Protein AF-A0A1C3N5Q2-F1 (afdb_monomer)

Sequence (129 aa):
MTALANVSTTSAGCWIDGHWGRFGSARLLSIATSHGWVPEPADDEVVGRLIAELDGVEADEDDWESLSEQGGLADQAEVWLNAYAAPEGYLFGWHDGEFFLWPEHVWHADDPGVCDCTREQRDLAWRFL

Radius of gyration: 15.04 Å; Cα contacts (8 Å, |Δi|>4): 147; chains: 1; bounding box: 34×31×40 Å

Secondary structure (DSSP, 8-state):
-PPP----GGG-EEEE-GGGGGGHHHHHHHHHHHTT----TTTHHHHHHHHHHTTTPPPPHHHHHHHHSTT-HHHHHHHHIIIIISPTTEEEEEETTEEEEEEHHHHT--STTS----HHHHHHHTT--

Nearest PDB structures (foldseek):
  5fcj-assembly1_c0  TM=3.607E-01  e=5.232E+00  Saccharomyces cerevisiae S288C
  5tgm-assembly1_c0  TM=3.793E-01  e=7.051E+00  Saccharomyces cerevisiae

Mean predicted aligned error: 7.96 Å

Solvent-accessible surface area (backbone atoms only — not comparable to full-atom values): 7703 Å² total; per-residue (Å²): 134,81,79,64,70,72,49,50,77,88,66,52,42,75,78,37,60,51,89,47,54,90,47,40,51,35,50,46,47,48,51,29,42,76,48,66,52,74,69,57,85,88,43,43,66,50,54,51,36,42,40,38,34,79,78,70,40,86,56,57,74,70,50,54,48,52,40,69,44,93,81,14,55,37,52,50,33,50,54,46,36,46,74,74,36,44,37,93,70,37,36,62,49,78,56,97,70,24,31,31,33,42,50,47,70,66,80,67,51,92,59,103,77,83,74,82,78,50,72,69,61,62,60,59,61,67,73,80,116

Organism: NCBI:txid307121

Foldseek 3Di:
DPPQPADDPLLFDFPFDCVCPLLRLLSLLVVLVSRPDDDDPVCNVLNVQSVCVVVVRDDDPVSSCQRPPDVHPSVVSQVSCQVPRQDPQWGWDDDPNTITIDGPVVVVPPDPPPDPPDPVRVVSNVPPD

Structure (mmCIF, N/CA/C/O backbone):
data_AF-A0A1C3N5Q2-F1
#
_entry.id   AF-A0A1C3N5Q2-F1
#
loop_
_atom_site.group_PDB
_atom_site.id
_atom_site.type_symbol
_atom_site.label_atom_id
_atom_site.label_alt_id
_atom_site.label_comp_id
_atom_site.label_asym_id
_atom_site.label_entity_id
_atom_site.label_seq_id
_atom_site.pdbx_PDB_ins_code
_atom_site.Cartn_x
_atom_site.Cartn_y
_atom_site.Cartn_z
_atom_site.occupancy
_atom_site.B_iso_or_equiv
_atom_site.auth_seq_id
_atom_site.auth_comp_id
_atom_site.auth_asym_id
_atom_site.auth_atom_id
_atom_site.pdbx_PDB_model_num
ATOM 1 N N . MET A 1 1 ? -14.846 6.076 -13.543 1.00 41.16 1 MET A N 1
ATOM 2 C CA . MET A 1 1 ? -14.755 6.322 -12.092 1.00 41.16 1 MET A CA 1
ATOM 3 C C . MET A 1 1 ? -15.305 5.092 -11.399 1.00 41.16 1 MET A C 1
ATOM 5 O O . MET A 1 1 ? -16.515 4.972 -11.251 1.00 41.16 1 MET A O 1
ATOM 9 N N . THR A 1 2 ? -14.439 4.123 -11.117 1.00 43.44 2 THR A N 1
ATOM 10 C CA . THR A 1 2 ? -14.795 2.946 -10.318 1.00 43.44 2 THR A CA 1
ATOM 11 C C . THR A 1 2 ? -14.985 3.432 -8.885 1.00 43.44 2 THR A C 1
ATOM 13 O O . THR A 1 2 ? -14.150 4.188 -8.395 1.00 43.44 2 THR A O 1
ATOM 16 N N . ALA A 1 3 ? -16.110 3.103 -8.249 1.00 49.69 3 ALA A N 1
ATOM 17 C CA . ALA A 1 3 ? -16.311 3.436 -6.844 1.00 49.69 3 ALA A CA 1
ATOM 18 C C . ALA A 1 3 ? -15.205 2.758 -6.024 1.00 49.69 3 ALA A C 1
ATOM 20 O O . ALA A 1 3 ? -14.986 1.558 -6.194 1.00 49.69 3 ALA A O 1
ATOM 21 N N . LEU A 1 4 ? -14.510 3.532 -5.188 1.00 58.25 4 LEU A N 1
ATOM 22 C CA . LEU A 1 4 ? -13.527 3.022 -4.235 1.00 58.25 4 LEU A CA 1
ATOM 23 C C . LEU A 1 4 ? -14.219 1.931 -3.410 1.00 58.25 4 LEU A C 1
ATOM 25 O O . LEU A 1 4 ? -15.247 2.188 -2.776 1.00 58.25 4 LEU A O 1
ATOM 29 N N . ALA A 1 5 ? -13.720 0.698 -3.470 1.00 68.00 5 ALA A N 1
ATOM 30 C CA . ALA A 1 5 ? -14.183 -0.337 -2.562 1.00 68.00 5 ALA A CA 1
ATOM 31 C C . ALA A 1 5 ? -13.688 0.053 -1.165 1.00 68.00 5 ALA A C 1
ATOM 33 O O . ALA A 1 5 ? -12.498 -0.071 -0.873 1.00 68.00 5 ALA A O 1
ATOM 34 N N . ASN A 1 6 ? -14.588 0.588 -0.336 1.00 77.62 6 ASN A N 1
ATOM 35 C CA . ASN A 1 6 ? -14.257 0.952 1.037 1.00 77.62 6 ASN A CA 1
ATOM 36 C C . ASN A 1 6 ? -13.828 -0.304 1.794 1.00 77.62 6 ASN A C 1
ATOM 38 O O . ASN A 1 6 ? -14.565 -1.296 1.831 1.00 77.62 6 ASN A O 1
ATOM 42 N N . VAL A 1 7 ? -12.651 -0.247 2.412 1.00 88.50 7 VAL A N 1
ATOM 43 C CA . VAL A 1 7 ? -12.198 -1.300 3.315 1.00 88.50 7 VAL A CA 1
ATOM 44 C C . VAL A 1 7 ? -13.092 -1.278 4.550 1.00 88.50 7 VAL A C 1
ATOM 46 O O . VAL A 1 7 ? -13.477 -0.220 5.046 1.00 88.50 7 VAL A O 1
ATOM 49 N N . SER A 1 8 ? -13.475 -2.456 5.031 1.00 90.31 8 SER A N 1
ATOM 50 C CA . SER A 1 8 ? -14.358 -2.585 6.189 1.00 90.31 8 SER A CA 1
ATOM 51 C C . SER A 1 8 ? -13.622 -3.195 7.373 1.00 90.31 8 SER A C 1
ATOM 53 O O . SER A 1 8 ? -12.594 -3.851 7.216 1.00 90.31 8 SER A O 1
ATOM 55 N N . THR A 1 9 ? -14.182 -3.040 8.569 1.00 92.00 9 THR A N 1
ATOM 56 C CA . THR A 1 9 ? -13.614 -3.625 9.791 1.00 92.00 9 THR A CA 1
ATOM 57 C C . THR A 1 9 ? -13.587 -5.155 9.768 1.00 92.00 9 THR A C 1
ATOM 59 O O . THR A 1 9 ? -12.776 -5.759 10.462 1.00 92.00 9 THR A O 1
ATOM 62 N N . THR A 1 10 ? -14.412 -5.812 8.941 1.00 91.75 10 THR A N 1
ATOM 63 C CA . THR A 1 10 ? -14.356 -7.275 8.769 1.00 91.75 10 THR A CA 1
ATOM 64 C C . THR A 1 10 ? -13.156 -7.727 7.941 1.00 91.75 10 THR A C 1
ATOM 66 O O . THR A 1 10 ? -12.882 -8.919 7.882 1.00 91.75 10 THR A O 1
ATOM 69 N N . SER A 1 11 ? -12.457 -6.792 7.297 1.00 91.06 11 SER A N 1
ATOM 70 C CA . SER A 1 11 ? -11.203 -7.030 6.582 1.00 91.06 11 SER A CA 1
ATOM 71 C C . SER A 1 11 ? -9.976 -6.828 7.482 1.00 91.06 11 SER A C 1
ATOM 73 O O . SER A 1 11 ? -8.853 -6.840 6.985 1.00 91.06 11 SE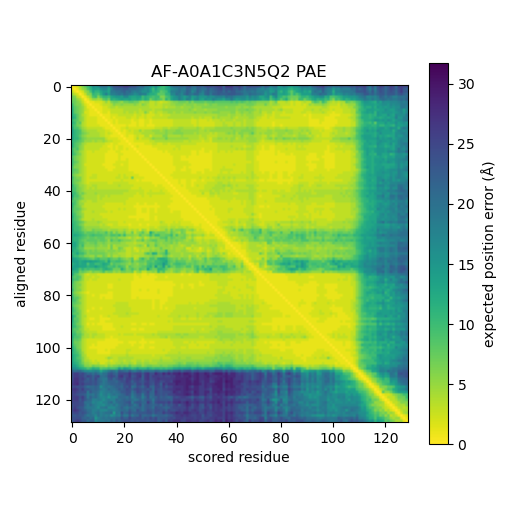R A O 1
ATOM 75 N N . ALA A 1 12 ? -10.159 -6.605 8.789 1.00 94.25 12 ALA A N 1
ATOM 76 C CA . ALA A 1 12 ? -9.053 -6.506 9.736 1.00 94.25 12 ALA A CA 1
ATOM 77 C C . ALA A 1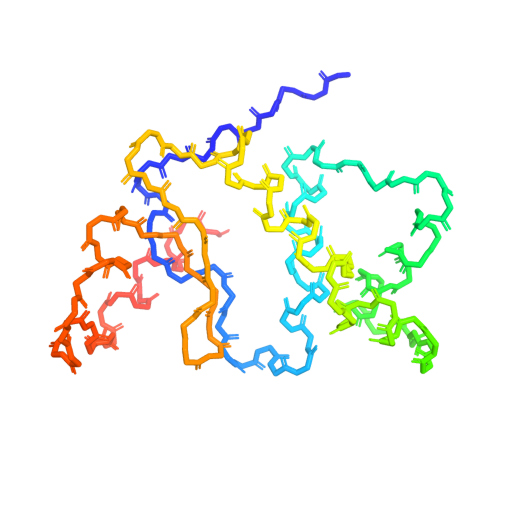 12 ? -8.253 -7.819 9.799 1.00 94.25 12 ALA A C 1
ATOM 79 O O . ALA A 1 12 ? -8.827 -8.909 9.761 1.00 94.25 12 ALA A O 1
ATOM 80 N N . GLY A 1 13 ? -6.930 -7.711 9.921 1.00 93.69 13 GLY A N 1
ATOM 81 C CA . GLY A 1 13 ? -6.010 -8.848 9.891 1.00 93.69 13 GLY A CA 1
ATOM 82 C C . GLY A 1 13 ? -4.794 -8.601 9.003 1.00 93.69 13 GLY A C 1
ATOM 83 O O . GLY A 1 13 ? -4.465 -7.457 8.698 1.00 93.69 13 GLY A O 1
ATOM 84 N N . CYS A 1 14 ? -4.112 -9.682 8.623 1.00 95.31 14 CYS A N 1
ATOM 85 C CA . CYS A 1 14 ? -2.932 -9.651 7.759 1.00 95.31 14 CYS A CA 1
ATOM 86 C C . CYS A 1 14 ? -3.346 -9.503 6.288 1.00 95.31 14 CYS A C 1
ATOM 88 O O . CYS A 1 14 ? -4.157 -10.285 5.790 1.00 95.31 14 CYS A O 1
ATOM 90 N N . TRP A 1 15 ? -2.785 -8.507 5.605 1.00 95.38 15 TRP A N 1
ATOM 91 C CA . TRP A 1 15 ? -3.007 -8.222 4.182 1.00 95.38 15 TRP A CA 1
ATOM 92 C C . TRP A 1 15 ? -1.811 -8.631 3.325 1.00 95.38 15 TRP A C 1
ATOM 94 O O . TRP A 1 15 ? -1.978 -9.038 2.174 1.00 95.38 15 TRP A O 1
ATOM 104 N N . ILE A 1 16 ? -0.608 -8.541 3.892 1.00 95.62 16 ILE A N 1
ATOM 105 C CA . ILE A 1 16 ? 0.635 -8.978 3.262 1.00 95.62 16 ILE A CA 1
ATOM 106 C C . ILE A 1 16 ? 1.401 -9.795 4.295 1.00 95.62 16 ILE A C 1
ATOM 108 O O . ILE A 1 16 ? 1.860 -9.264 5.300 1.00 95.62 16 ILE A O 1
ATOM 112 N N . ASP A 1 17 ? 1.505 -11.095 4.054 1.00 93.00 17 ASP A N 1
ATOM 113 C CA . ASP A 1 17 ? 2.269 -12.018 4.897 1.00 93.00 17 ASP A CA 1
ATOM 114 C C . ASP A 1 17 ? 3.764 -11.959 4.527 1.00 93.00 17 ASP A C 1
ATOM 116 O O . ASP A 1 17 ? 4.131 -11.723 3.373 1.00 93.00 17 ASP A O 1
ATOM 120 N N . GLY A 1 18 ? 4.639 -12.216 5.494 1.00 88.06 18 GLY A N 1
ATOM 121 C CA . GLY A 1 18 ? 6.088 -12.209 5.337 1.00 88.06 18 GLY A CA 1
ATOM 122 C C . GLY A 1 18 ? 6.603 -13.215 4.302 1.00 88.06 18 GLY A C 1
ATOM 123 O O . GLY A 1 18 ? 7.740 -13.085 3.849 1.00 88.06 18 GLY A O 1
ATOM 124 N N . HIS A 1 19 ? 5.789 -14.181 3.847 1.00 90.75 19 HIS A N 1
ATOM 125 C CA . HIS A 1 19 ? 6.151 -15.048 2.714 1.00 90.75 19 HIS A CA 1
ATOM 126 C C . HIS A 1 19 ? 6.395 -14.278 1.407 1.00 90.75 19 HIS A C 1
ATOM 128 O O . HIS A 1 19 ? 7.108 -14.785 0.539 1.00 90.75 19 HIS A O 1
ATOM 134 N N . TRP A 1 20 ? 5.839 -13.069 1.260 1.00 88.75 20 TRP A N 1
ATOM 135 C CA . TRP A 1 20 ? 6.137 -12.193 0.125 1.00 88.75 20 TRP A CA 1
ATOM 136 C C . TRP A 1 20 ? 7.592 -11.701 0.144 1.00 88.75 20 TRP A C 1
ATOM 138 O O . TRP A 1 20 ? 8.127 -11.334 -0.902 1.00 88.75 20 TRP A O 1
ATOM 148 N N . GLY A 1 21 ? 8.269 -11.734 1.297 1.00 89.00 21 GLY A N 1
ATOM 149 C CA . GLY A 1 21 ? 9.661 -11.321 1.435 1.00 89.00 21 GLY A CA 1
ATOM 150 C C . GLY A 1 21 ? 9.891 -9.925 0.856 1.00 89.00 21 GLY A C 1
ATOM 151 O O . GLY A 1 21 ? 9.156 -8.987 1.159 1.00 89.00 21 GLY A O 1
ATOM 152 N N . ARG A 1 22 ? 10.875 -9.798 -0.043 1.00 86.56 22 ARG A N 1
ATOM 153 C CA . ARG A 1 22 ? 11.187 -8.523 -0.714 1.00 86.56 22 ARG A CA 1
ATOM 154 C C . ARG A 1 22 ? 10.019 -7.944 -1.527 1.00 86.56 22 ARG A C 1
ATOM 156 O O . ARG A 1 22 ? 9.980 -6.745 -1.748 1.00 86.56 22 ARG A O 1
ATOM 163 N N . PHE A 1 23 ? 9.051 -8.766 -1.938 1.00 92.81 23 PHE A N 1
ATOM 164 C CA . PHE A 1 23 ? 7.906 -8.336 -2.745 1.00 92.81 23 PHE A CA 1
ATOM 165 C C . PHE A 1 23 ? 6.777 -7.701 -1.932 1.00 92.81 23 PHE A C 1
ATOM 167 O O . PHE A 1 23 ? 5.799 -7.243 -2.523 1.00 92.81 23 PHE A O 1
ATOM 174 N N . GLY A 1 24 ? 6.883 -7.657 -0.599 1.00 94.19 24 GLY A N 1
ATOM 175 C CA . GLY A 1 24 ? 5.833 -7.105 0.257 1.00 94.19 24 GLY A CA 1
ATOM 176 C C . GLY A 1 24 ? 5.463 -5.667 -0.119 1.00 94.19 24 GLY A C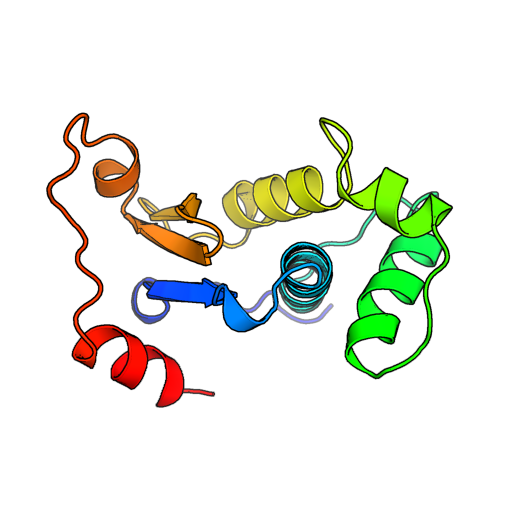 1
ATOM 177 O O . GLY A 1 24 ? 4.288 -5.352 -0.283 1.00 94.19 24 GLY A O 1
ATOM 178 N N . SER A 1 25 ? 6.456 -4.816 -0.364 1.00 94.56 25 SER A N 1
ATOM 179 C CA . SER A 1 25 ? 6.220 -3.421 -0.743 1.00 94.56 25 SER A CA 1
ATOM 180 C C . SER A 1 25 ? 5.617 -3.279 -2.148 1.00 94.56 25 SER A C 1
ATOM 182 O O . SER A 1 25 ? 4.681 -2.509 -2.331 1.00 94.56 25 SER A O 1
ATOM 184 N N . ALA A 1 26 ? 6.037 -4.079 -3.134 1.00 94.62 26 ALA A N 1
ATOM 185 C CA . ALA A 1 26 ? 5.385 -4.104 -4.451 1.00 94.62 26 ALA A CA 1
ATOM 186 C C . ALA A 1 26 ? 3.922 -4.589 -4.356 1.00 94.62 26 ALA A C 1
ATOM 188 O O . ALA A 1 26 ? 3.021 -4.055 -5.011 1.00 94.62 26 ALA A O 1
ATOM 189 N N . ARG A 1 27 ? 3.655 -5.562 -3.474 1.00 95.81 27 ARG A N 1
ATOM 190 C CA . ARG A 1 27 ? 2.299 -6.033 -3.173 1.00 95.81 27 ARG A CA 1
ATOM 191 C C . ARG A 1 27 ? 1.440 -4.935 -2.545 1.00 95.81 27 ARG A C 1
ATOM 193 O O . ARG A 1 27 ? 0.268 -4.825 -2.902 1.00 95.81 27 ARG A O 1
ATOM 200 N N . LEU A 1 28 ? 2.014 -4.103 -1.676 1.00 96.56 28 LEU A N 1
ATOM 201 C CA . LEU A 1 28 ? 1.348 -2.928 -1.113 1.00 96.56 28 LEU A CA 1
ATOM 202 C C . LEU A 1 28 ? 0.921 -1.941 -2.209 1.00 96.56 28 LEU A C 1
ATOM 204 O O . LEU A 1 28 ? -0.235 -1.519 -2.211 1.00 96.56 28 LEU A O 1
ATOM 208 N N . LEU A 1 29 ? 1.792 -1.642 -3.182 1.00 96.44 29 LEU A N 1
ATOM 209 C CA . LEU A 1 29 ? 1.441 -0.779 -4.321 1.00 96.44 29 LEU A CA 1
ATOM 210 C C . LEU A 1 29 ? 0.265 -1.355 -5.121 1.00 96.44 29 LEU A C 1
ATOM 212 O O . LEU A 1 29 ? -0.681 -0.641 -5.453 1.00 96.44 29 LEU A O 1
ATOM 216 N N . SER A 1 30 ? 0.284 -2.663 -5.395 1.00 96.06 30 SER A N 1
ATOM 217 C CA . SER A 1 30 ? -0.813 -3.356 -6.086 1.00 96.06 30 SER A CA 1
ATOM 218 C C . SER A 1 30 ? -2.138 -3.245 -5.318 1.00 96.06 30 SER A C 1
ATOM 220 O O . SER A 1 30 ? -3.181 -2.959 -5.907 1.00 96.06 30 SER A O 1
ATOM 222 N N . ILE A 1 31 ? -2.105 -3.400 -3.992 1.00 95.50 31 ILE A N 1
ATOM 223 C CA . ILE A 1 31 ? -3.285 -3.221 -3.139 1.00 95.50 31 ILE A CA 1
ATOM 224 C C . ILE A 1 31 ? -3.772 -1.771 -3.211 1.00 95.50 31 ILE A C 1
ATOM 226 O O . ILE A 1 31 ? -4.931 -1.539 -3.555 1.00 95.50 31 ILE A O 1
ATOM 230 N N . ALA A 1 32 ? -2.904 -0.792 -2.954 1.00 95.69 32 ALA A N 1
ATOM 231 C CA . ALA A 1 32 ? -3.272 0.621 -2.945 1.00 95.69 32 ALA A CA 1
ATOM 232 C C . ALA A 1 32 ? -3.853 1.074 -4.296 1.00 95.69 32 ALA A C 1
ATOM 234 O O . ALA A 1 32 ? -4.915 1.699 -4.331 1.00 95.69 32 ALA A O 1
ATOM 235 N N . THR A 1 33 ? -3.226 0.692 -5.412 1.00 95.62 33 THR A N 1
ATOM 236 C CA . THR A 1 33 ? -3.724 0.995 -6.767 1.00 95.62 33 THR A CA 1
ATOM 237 C C . THR A 1 33 ? -5.072 0.331 -7.050 1.00 95.62 33 THR A C 1
ATOM 239 O O . THR A 1 33 ? -5.966 0.977 -7.599 1.00 95.62 33 THR A O 1
ATOM 242 N N . SER A 1 34 ? -5.289 -0.912 -6.601 1.00 94.56 34 SER A N 1
ATOM 243 C CA . SER A 1 34 ? -6.602 -1.572 -6.710 1.00 94.56 34 SER A CA 1
ATOM 244 C C . SER A 1 34 ? -7.696 -0.851 -5.912 1.00 94.56 34 SER A C 1
ATOM 246 O O . SER A 1 34 ? -8.865 -0.856 -6.305 1.00 94.56 34 SER A O 1
ATOM 248 N N . HIS A 1 35 ? -7.302 -0.173 -4.831 1.00 92.44 35 HIS A N 1
ATOM 249 C CA . HIS A 1 35 ? -8.171 0.673 -4.028 1.00 92.44 35 HIS A CA 1
ATOM 250 C C . HIS A 1 35 ? -8.291 2.097 -4.555 1.00 92.44 35 HIS A C 1
ATOM 252 O O . HIS A 1 35 ? -9.068 2.838 -3.980 1.00 92.44 35 HIS A O 1
ATOM 258 N N . GLY A 1 36 ? -7.629 2.473 -5.652 1.00 94.62 36 GLY A N 1
ATOM 259 C CA . GLY A 1 36 ? -7.779 3.778 -6.301 1.00 94.62 36 GLY A CA 1
ATOM 260 C C . GLY A 1 36 ? -6.710 4.809 -5.949 1.00 94.62 36 GLY A C 1
ATOM 261 O O . GLY A 1 36 ? -6.859 5.971 -6.334 1.00 94.62 36 GLY A O 1
ATOM 262 N N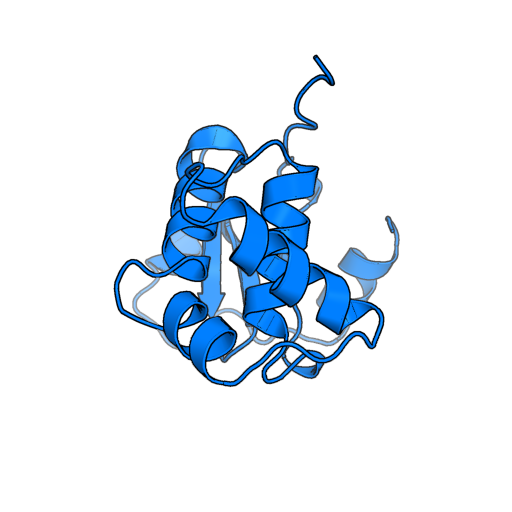 . TRP A 1 37 ? -5.634 4.406 -5.269 1.00 95.00 37 TRP A N 1
ATOM 263 C CA . TRP A 1 37 ? -4.418 5.209 -5.233 1.00 95.00 37 TRP A CA 1
ATOM 264 C C . TRP A 1 37 ? -3.860 5.361 -6.650 1.00 95.00 37 TRP A C 1
ATOM 266 O O . TRP A 1 37 ? -3.822 4.405 -7.426 1.00 95.00 37 TRP A O 1
ATOM 276 N N . VAL A 1 38 ? -3.438 6.575 -6.982 1.00 95.62 38 VAL A N 1
ATOM 277 C CA . VAL A 1 38 ? -2.776 6.894 -8.245 1.00 95.62 38 VAL A CA 1
ATOM 278 C C . VAL A 1 38 ? -1.441 7.537 -7.875 1.00 95.62 38 VAL A C 1
ATOM 280 O O . VAL A 1 38 ? -1.474 8.556 -7.176 1.00 95.62 38 VAL A O 1
ATOM 283 N N . PRO A 1 39 ? -0.299 6.954 -8.280 1.00 93.12 39 PRO A N 1
ATOM 284 C CA . PRO A 1 39 ? 1.007 7.545 -8.016 1.00 93.12 39 PRO A CA 1
ATOM 285 C C . PRO A 1 39 ? 1.179 8.865 -8.776 1.00 93.12 39 PRO A C 1
ATOM 287 O O . PRO A 1 39 ? 0.401 9.196 -9.680 1.00 93.12 39 PRO A O 1
ATOM 290 N N . GLU A 1 40 ? 2.199 9.643 -8.416 1.00 93.44 40 GLU A N 1
ATOM 291 C CA . GLU A 1 40 ? 2.530 10.831 -9.196 1.00 93.44 40 GLU A CA 1
ATOM 292 C C . GLU A 1 40 ? 2.947 10.441 -10.627 1.00 93.44 40 GLU A C 1
ATOM 294 O O . GLU A 1 40 ? 3.517 9.371 -10.838 1.00 93.44 40 GLU A O 1
ATOM 299 N N . PRO A 1 41 ? 2.716 11.300 -11.640 1.00 93.69 41 PRO A N 1
ATOM 300 C CA . PRO A 1 41 ? 3.056 10.968 -13.025 1.00 93.69 41 PRO A CA 1
ATOM 301 C C . PRO A 1 41 ? 4.533 10.624 -13.266 1.00 93.69 41 PRO A C 1
ATOM 303 O O . PRO A 1 41 ? 4.838 9.965 -14.254 1.00 93.69 41 PRO A O 1
ATOM 306 N N . ALA A 1 42 ? 5.442 11.100 -12.410 1.00 91.50 42 ALA A N 1
ATOM 307 C CA . ALA A 1 42 ? 6.862 10.761 -12.483 1.00 91.50 42 ALA A CA 1
ATOM 308 C C . ALA A 1 42 ? 7.148 9.313 -12.042 1.00 91.50 42 ALA A C 1
ATOM 310 O O . ALA A 1 42 ? 8.109 8.720 -12.522 1.00 91.50 42 ALA A O 1
ATOM 311 N N . ASP A 1 43 ? 6.285 8.747 -11.197 1.00 92.44 43 ASP A N 1
ATOM 312 C CA . ASP A 1 43 ? 6.466 7.443 -10.560 1.00 92.44 43 ASP A CA 1
ATOM 313 C C . ASP A 1 43 ? 5.589 6.344 -11.178 1.00 92.44 43 ASP A C 1
ATOM 315 O O . ASP A 1 43 ? 5.795 5.163 -10.912 1.00 92.44 43 ASP A O 1
ATOM 319 N N . ASP A 1 44 ? 4.608 6.707 -12.011 1.00 92.38 44 ASP A N 1
ATOM 320 C CA . ASP A 1 44 ? 3.633 5.779 -12.606 1.00 92.38 44 ASP A CA 1
ATOM 321 C C . ASP A 1 44 ? 4.301 4.606 -13.345 1.00 92.38 44 ASP A C 1
ATOM 323 O O . ASP A 1 44 ? 3.900 3.450 -13.198 1.00 92.38 44 ASP A O 1
ATOM 327 N N . GLU A 1 45 ? 5.378 4.881 -14.086 1.00 92.25 45 GLU A N 1
ATOM 328 C CA . GLU A 1 45 ? 6.117 3.844 -14.813 1.00 92.25 45 GLU A CA 1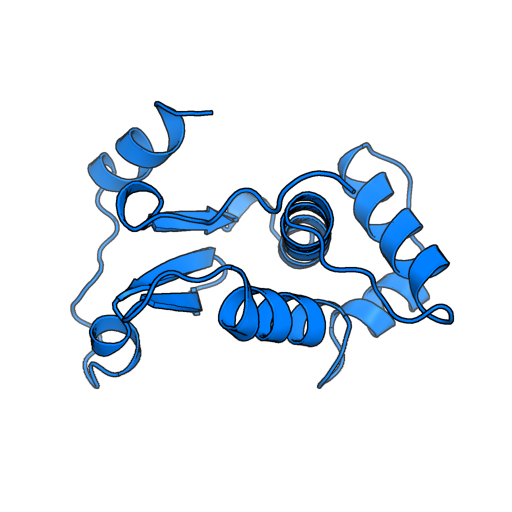
ATOM 329 C C . GLU A 1 45 ? 6.849 2.880 -13.864 1.00 92.25 45 GLU A C 1
ATOM 331 O O . GLU A 1 45 ? 6.809 1.665 -14.069 1.00 92.25 45 GLU A O 1
ATOM 336 N N . VAL A 1 46 ? 7.464 3.414 -12.804 1.00 92.56 46 VAL A N 1
ATOM 337 C CA . VAL A 1 46 ? 8.186 2.648 -11.773 1.00 92.56 46 VAL A CA 1
ATOM 338 C C . VAL A 1 46 ? 7.210 1.759 -11.003 1.00 92.56 46 VAL A C 1
ATOM 340 O O . VAL A 1 46 ? 7.413 0.551 -10.888 1.00 92.56 46 VAL A O 1
ATOM 343 N N . VAL A 1 47 ? 6.082 2.321 -10.555 1.00 93.31 47 VAL A N 1
ATOM 344 C CA . VAL A 1 47 ? 5.004 1.570 -9.894 1.00 93.31 47 VAL A CA 1
ATOM 345 C C . VAL A 1 47 ? 4.479 0.457 -10.800 1.00 93.31 47 VAL A C 1
ATOM 347 O O . VAL A 1 47 ? 4.284 -0.671 -10.342 1.00 93.31 47 VAL A O 1
ATOM 350 N N . GLY A 1 48 ? 4.285 0.744 -12.090 1.00 93.56 48 GLY A N 1
ATOM 351 C CA . GLY A 1 48 ? 3.859 -0.244 -13.077 1.00 93.56 48 GLY A CA 1
ATOM 352 C C . GLY A 1 48 ? 4.820 -1.431 -13.193 1.00 93.56 48 GLY A C 1
ATOM 353 O O . GLY A 1 48 ? 4.367 -2.578 -13.194 1.00 93.56 48 GLY A O 1
ATOM 354 N N . ARG A 1 49 ? 6.135 -1.178 -13.246 1.00 93.25 49 ARG A N 1
ATOM 355 C CA . ARG A 1 49 ? 7.162 -2.235 -13.295 1.00 93.25 49 ARG A CA 1
ATOM 356 C C . ARG A 1 49 ? 7.223 -3.049 -12.006 1.00 93.25 49 ARG A C 1
ATOM 358 O O . ARG A 1 49 ? 7.190 -4.275 -12.070 1.00 93.25 49 ARG A O 1
ATOM 365 N N . LEU A 1 50 ? 7.209 -2.387 -10.851 1.00 92.56 50 LEU A N 1
ATOM 366 C CA . LEU A 1 50 ? 7.225 -3.047 -9.542 1.00 92.56 50 LEU A CA 1
ATOM 367 C C . LEU A 1 50 ? 6.014 -3.971 -9.350 1.00 92.56 50 LEU A C 1
ATOM 369 O O . LEU A 1 50 ? 6.151 -5.086 -8.849 1.00 92.56 50 LEU A O 1
ATOM 373 N N . ILE A 1 51 ? 4.823 -3.546 -9.785 1.00 94.44 51 ILE A N 1
ATOM 374 C CA . ILE A 1 51 ? 3.625 -4.398 -9.761 1.00 94.44 51 ILE A CA 1
ATOM 375 C C . ILE A 1 51 ? 3.765 -5.563 -10.749 1.00 94.44 51 ILE A C 1
ATOM 377 O O . ILE A 1 51 ? 3.395 -6.686 -10.409 1.00 94.44 51 ILE A O 1
ATOM 381 N N . ALA A 1 52 ? 4.314 -5.328 -11.943 1.00 93.06 52 ALA A N 1
ATOM 382 C CA . ALA A 1 52 ? 4.523 -6.377 -12.939 1.00 93.06 52 ALA A CA 1
ATOM 383 C C . ALA A 1 52 ? 5.523 -7.460 -12.477 1.00 93.06 52 ALA A C 1
ATOM 385 O O . ALA A 1 52 ? 5.414 -8.609 -12.915 1.00 93.06 52 ALA A O 1
ATOM 386 N N . GLU A 1 53 ? 6.446 -7.154 -11.556 1.00 92.62 53 GLU A N 1
ATOM 387 C CA . GLU A 1 53 ? 7.347 -8.160 -10.967 1.00 92.62 53 GLU A CA 1
ATOM 388 C C . GLU A 1 53 ? 6.615 -9.222 -10.150 1.00 92.62 53 GLU A C 1
ATOM 390 O O . GLU A 1 53 ? 7.042 -10.379 -10.127 1.00 92.62 53 GLU A O 1
ATOM 395 N N . LEU A 1 54 ? 5.446 -8.897 -9.592 1.00 90.38 54 LEU A N 1
ATOM 396 C CA . LEU A 1 54 ? 4.582 -9.888 -8.943 1.00 90.38 54 LEU A CA 1
ATOM 397 C C . LEU A 1 54 ? 4.104 -10.976 -9.924 1.00 90.38 54 LEU A C 1
ATOM 399 O O . LEU A 1 54 ? 3.843 -12.102 -9.502 1.00 90.38 54 LEU A O 1
ATOM 403 N N . ASP A 1 55 ? 4.048 -10.656 -11.221 1.00 91.88 55 ASP A N 1
ATOM 404 C CA . ASP A 1 55 ? 3.699 -11.567 -12.318 1.00 91.88 55 ASP A CA 1
ATOM 405 C C . ASP A 1 55 ? 4.940 -12.128 -13.050 1.00 91.88 55 ASP A C 1
ATOM 407 O O . ASP A 1 55 ? 4.822 -12.797 -14.082 1.00 91.88 55 ASP A O 1
ATOM 411 N N . GLY A 1 56 ? 6.143 -11.892 -12.513 1.00 87.88 56 GLY A N 1
ATOM 412 C CA . GLY A 1 56 ? 7.408 -12.417 -13.032 1.00 87.88 56 GLY A CA 1
ATOM 413 C C . GLY A 1 56 ? 8.113 -11.533 -14.065 1.00 87.88 56 GLY A C 1
ATOM 414 O O . GLY A 1 56 ? 9.019 -12.020 -14.745 1.00 87.88 56 GLY A O 1
ATOM 415 N N . VAL A 1 57 ? 7.721 -10.262 -14.205 1.00 88.75 57 VAL A N 1
ATOM 416 C CA . VAL A 1 57 ? 8.449 -9.273 -15.018 1.00 88.75 57 VAL A CA 1
ATOM 417 C C . VAL A 1 57 ? 9.545 -8.623 -14.177 1.00 88.75 57 VAL A C 1
ATOM 419 O O . VAL A 1 57 ? 9.255 -7.945 -13.210 1.00 88.75 57 VAL A O 1
ATOM 422 N N . GLU A 1 58 ? 10.809 -8.804 -14.536 1.00 86.12 58 GLU A N 1
ATOM 423 C CA . GLU A 1 58 ? 11.928 -8.267 -13.749 1.00 86.12 58 GLU A CA 1
ATOM 424 C C . GLU A 1 58 ? 11.917 -6.725 -13.716 1.00 86.12 58 GLU A C 1
ATOM 426 O O . GLU A 1 58 ? 11.992 -6.094 -14.775 1.00 86.12 58 GLU A O 1
ATOM 431 N N . ALA A 1 59 ? 11.813 -6.134 -12.517 1.00 84.62 59 ALA A N 1
ATOM 432 C CA . ALA A 1 59 ? 12.118 -4.723 -12.286 1.00 84.62 59 ALA A CA 1
ATOM 433 C C . ALA A 1 59 ? 13.630 -4.549 -12.075 1.00 84.62 59 ALA A C 1
ATOM 435 O O . ALA A 1 59 ? 14.327 -5.493 -11.685 1.00 84.62 59 ALA A O 1
ATOM 436 N N . ASP A 1 60 ? 14.147 -3.357 -12.361 1.00 87.88 60 ASP A N 1
ATOM 437 C CA . ASP A 1 60 ? 15.571 -3.074 -12.184 1.00 87.88 60 ASP A CA 1
ATOM 438 C C . ASP A 1 60 ? 15.910 -2.649 -10.741 1.00 87.88 60 ASP A C 1
ATOM 440 O O . ASP A 1 60 ? 15.040 -2.491 -9.889 1.00 87.88 60 ASP A O 1
ATOM 444 N N . GLU A 1 61 ? 17.204 -2.547 -10.426 1.00 85.62 61 GLU A N 1
ATOM 445 C CA . GLU A 1 61 ? 17.673 -2.195 -9.075 1.00 85.62 61 GLU A CA 1
ATOM 446 C C . GLU A 1 61 ? 17.256 -0.771 -8.663 1.00 85.62 61 GLU A C 1
ATOM 448 O O . GLU A 1 61 ? 16.933 -0.547 -7.495 1.00 85.62 61 GLU A O 1
ATOM 453 N N . ASP A 1 62 ? 17.182 0.154 -9.625 1.00 85.12 62 ASP A N 1
ATOM 454 C CA . ASP A 1 62 ? 16.798 1.553 -9.404 1.00 85.12 62 ASP A CA 1
ATOM 455 C C . ASP A 1 62 ? 15.297 1.666 -9.036 1.00 85.12 62 ASP A C 1
ATOM 457 O O . ASP A 1 62 ? 14.900 2.481 -8.192 1.00 85.12 62 ASP A O 1
ATOM 461 N N . ASP A 1 63 ? 14.448 0.797 -9.600 1.00 84.56 63 ASP A N 1
ATOM 462 C CA . ASP A 1 63 ? 13.035 0.672 -9.222 1.00 84.56 63 ASP A CA 1
ATOM 463 C C . ASP A 1 63 ? 12.881 0.276 -7.739 1.00 84.56 63 ASP A C 1
ATOM 465 O O . ASP A 1 63 ? 12.019 0.798 -7.022 1.00 84.56 63 ASP A O 1
ATOM 469 N N . TRP A 1 64 ? 13.733 -0.631 -7.248 1.00 83.44 64 TRP A N 1
ATOM 470 C CA . TRP A 1 64 ? 13.708 -1.099 -5.857 1.00 83.44 64 TRP A CA 1
ATOM 471 C C . TRP A 1 64 ? 14.221 -0.054 -4.855 1.00 83.44 64 TRP A C 1
ATOM 473 O O . TRP A 1 64 ? 13.750 -0.019 -3.710 1.00 83.44 64 TRP A O 1
ATOM 483 N N . GLU A 1 65 ? 15.140 0.820 -5.269 1.00 82.94 65 GLU A N 1
ATOM 484 C CA . GLU A 1 65 ? 15.577 1.968 -4.465 1.00 82.94 65 GLU A CA 1
ATOM 485 C C . GLU A 1 65 ? 14.402 2.937 -4.254 1.00 82.94 65 GLU A C 1
ATOM 487 O O . GLU A 1 65 ? 14.026 3.225 -3.114 1.00 82.94 65 GLU A O 1
ATOM 492 N N . SER A 1 66 ? 13.697 3.286 -5.334 1.00 80.56 66 SER A N 1
ATOM 493 C CA . SER A 1 66 ? 12.514 4.166 -5.309 1.00 80.56 66 SER A CA 1
ATOM 494 C C . SER A 1 66 ? 11.380 3.660 -4.396 1.00 80.56 66 SER A C 1
ATOM 496 O O . SER A 1 66 ? 10.571 4.433 -3.870 1.00 80.56 66 SER A O 1
ATOM 498 N N . LEU A 1 67 ? 11.300 2.343 -4.191 1.00 81.81 67 LEU A N 1
ATOM 499 C CA . LEU A 1 67 ? 10.301 1.702 -3.340 1.00 81.81 67 LEU A CA 1
ATOM 500 C C . LEU A 1 67 ? 10.591 1.854 -1.837 1.00 81.81 67 LEU A C 1
ATO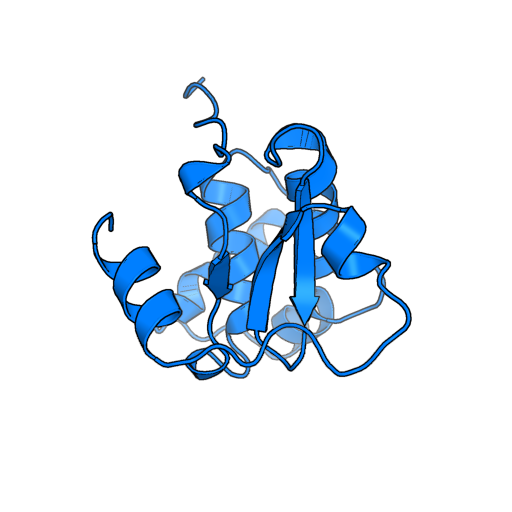M 502 O O . LEU A 1 67 ? 9.644 1.913 -1.051 1.00 81.81 67 LEU A O 1
ATOM 506 N N . SER A 1 68 ? 11.868 1.850 -1.442 1.00 74.94 68 SER A N 1
ATOM 507 C CA . SER A 1 68 ? 12.306 1.609 -0.055 1.00 74.94 68 SER A CA 1
ATOM 508 C C . SER A 1 68 ? 12.990 2.797 0.628 1.00 74.94 68 SER A C 1
ATOM 510 O O . SER A 1 68 ? 13.251 2.740 1.833 1.00 74.94 68 SER A O 1
ATOM 512 N N . GLU A 1 69 ? 13.258 3.882 -0.101 1.00 79.75 69 GLU A N 1
ATOM 513 C CA . GLU A 1 69 ? 13.718 5.136 0.492 1.00 79.75 69 GLU A CA 1
ATOM 514 C C . GLU A 1 69 ? 12.670 5.760 1.429 1.00 79.75 69 GLU A C 1
ATOM 516 O O . GLU A 1 69 ? 11.472 5.502 1.330 1.00 79.75 69 GLU A O 1
ATOM 521 N N . GLN A 1 70 ? 13.120 6.611 2.357 1.00 68.62 70 GLN A N 1
ATOM 522 C CA . GLN A 1 70 ? 12.222 7.345 3.249 1.00 68.62 70 GLN A CA 1
ATOM 523 C C . GLN A 1 70 ? 11.291 8.256 2.437 1.00 68.62 70 GLN A C 1
ATOM 525 O O . GLN A 1 70 ? 11.759 9.159 1.744 1.00 68.62 70 GLN A O 1
ATOM 530 N N . GLY A 1 71 ? 9.976 8.065 2.570 1.00 78.12 71 GLY A N 1
ATOM 531 C CA . GLY A 1 71 ? 8.993 8.746 1.721 1.00 78.12 71 GLY A CA 1
ATOM 532 C C . GLY A 1 71 ? 8.878 8.147 0.314 1.00 78.12 71 GLY A C 1
ATOM 533 O O . GLY A 1 71 ? 8.270 8.762 -0.565 1.00 78.12 71 GLY A O 1
ATOM 534 N N . GLY A 1 72 ? 9.452 6.962 0.103 1.00 90.00 72 GLY A N 1
ATOM 535 C CA . GLY A 1 72 ? 9.352 6.189 -1.124 1.00 90.00 72 GLY A CA 1
ATOM 536 C C . GLY A 1 72 ? 7.934 5.687 -1.382 1.00 90.00 72 GLY A C 1
ATOM 537 O O . GLY A 1 72 ? 6.987 5.944 -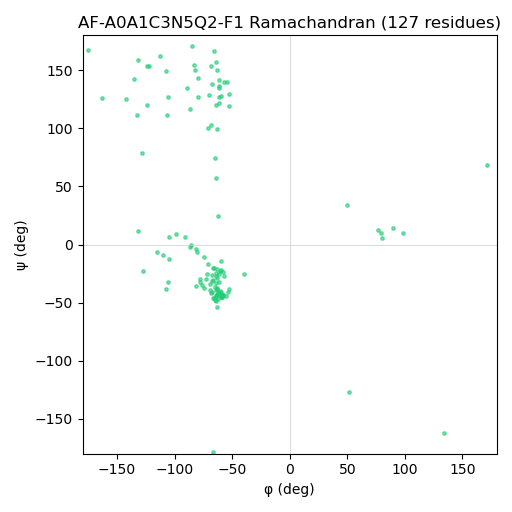0.632 1.00 90.00 72 GLY A O 1
ATOM 538 N N . LEU A 1 73 ? 7.773 4.951 -2.476 1.00 93.75 73 LEU A N 1
ATOM 539 C CA . LEU A 1 73 ? 6.449 4.591 -2.989 1.00 93.75 73 LEU A CA 1
ATOM 540 C C . LEU A 1 73 ? 5.625 3.744 -2.007 1.00 93.75 73 LEU A C 1
ATOM 542 O O . LEU A 1 73 ? 4.403 3.889 -1.954 1.00 93.75 73 LEU A O 1
ATOM 546 N N . ALA A 1 74 ? 6.276 2.897 -1.203 1.00 93.81 74 ALA A N 1
ATOM 547 C CA . ALA A 1 74 ? 5.602 2.098 -0.181 1.00 93.81 74 ALA A CA 1
ATOM 548 C C . ALA A 1 74 ? 4.998 2.973 0.933 1.00 93.81 74 ALA A C 1
ATOM 550 O O . ALA A 1 74 ? 3.823 2.807 1.267 1.00 93.81 74 ALA A O 1
ATOM 551 N N . ASP A 1 75 ? 5.758 3.948 1.438 1.00 94.25 75 ASP A N 1
ATOM 552 C CA . ASP A 1 75 ? 5.293 4.894 2.459 1.00 94.25 75 ASP A CA 1
ATOM 553 C C . ASP A 1 75 ? 4.121 5.733 1.929 1.00 94.25 75 ASP A C 1
ATOM 555 O O . ASP A 1 75 ? 3.120 5.937 2.617 1.00 94.25 75 ASP A O 1
ATOM 559 N N . GLN A 1 76 ? 4.213 6.196 0.679 1.00 95.19 76 GLN A N 1
ATOM 560 C CA . GLN A 1 76 ? 3.148 6.972 0.039 1.00 95.19 76 GLN A CA 1
ATOM 561 C C . GLN A 1 76 ? 1.854 6.161 -0.107 1.00 95.19 76 GLN A C 1
ATOM 563 O O . GLN A 1 76 ? 0.766 6.670 0.183 1.00 95.19 76 GLN A O 1
ATOM 568 N N . ALA A 1 77 ? 1.964 4.895 -0.518 1.00 96.25 77 ALA A N 1
ATOM 569 C CA . ALA A 1 77 ? 0.833 3.983 -0.629 1.00 96.25 77 ALA A CA 1
ATOM 570 C C . ALA A 1 77 ? 0.192 3.694 0.740 1.00 96.25 77 ALA A C 1
ATOM 572 O O . ALA A 1 77 ? -1.034 3.731 0.862 1.00 96.25 77 ALA A O 1
ATOM 573 N N . GLU A 1 78 ? 0.998 3.458 1.779 1.00 96.25 78 GLU A N 1
ATOM 574 C CA . GLU A 1 78 ? 0.516 3.263 3.150 1.00 96.25 78 GLU A CA 1
ATOM 575 C C . GLU A 1 78 ? -0.206 4.507 3.684 1.00 96.25 78 GLU A C 1
ATOM 577 O O . GLU A 1 78 ? -1.322 4.407 4.202 1.00 96.25 78 GLU A O 1
ATOM 582 N N . VAL A 1 79 ? 0.386 5.694 3.512 1.00 96.19 79 VAL A N 1
ATOM 583 C CA . VAL A 1 79 ? -0.231 6.971 3.903 1.00 96.19 79 VAL A CA 1
ATOM 584 C C . VAL A 1 79 ? -1.569 7.159 3.193 1.00 96.19 79 VAL A C 1
ATOM 586 O O . VAL A 1 79 ? -2.554 7.546 3.826 1.00 96.19 79 VAL A O 1
ATOM 589 N N . TRP A 1 80 ? -1.639 6.856 1.895 1.00 96.25 80 TRP A N 1
ATOM 590 C CA . TRP A 1 80 ? -2.888 6.948 1.147 1.00 96.25 80 TRP A CA 1
ATOM 591 C C . TRP A 1 80 ? -3.941 5.960 1.665 1.00 96.25 80 TRP A C 1
ATOM 593 O O . TRP A 1 80 ? -5.090 6.349 1.884 1.00 96.25 80 TRP A O 1
ATOM 603 N N . LEU A 1 81 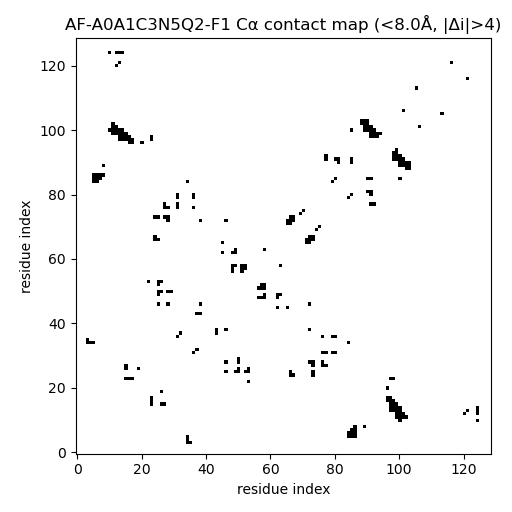? -3.563 4.702 1.912 1.00 95.81 81 LEU A N 1
ATOM 604 C CA . LEU A 1 81 ? -4.474 3.691 2.450 1.00 95.81 81 LEU A CA 1
ATOM 605 C C . LEU A 1 81 ? -5.041 4.121 3.805 1.00 95.81 81 LEU A C 1
ATOM 607 O O . LEU A 1 81 ? -6.249 4.032 4.014 1.00 95.81 81 LEU A O 1
ATOM 611 N N . ASN A 1 82 ? -4.208 4.656 4.694 1.00 95.81 82 ASN A N 1
ATOM 612 C CA . ASN A 1 82 ? -4.653 5.183 5.982 1.00 95.81 82 ASN A CA 1
ATOM 613 C C . ASN A 1 82 ? -5.569 6.410 5.850 1.00 95.81 82 ASN A C 1
ATOM 615 O O . ASN A 1 82 ? -6.525 6.546 6.610 1.00 95.81 82 ASN A O 1
ATOM 619 N N . ALA A 1 83 ? -5.321 7.290 4.878 1.00 95.00 83 ALA A N 1
ATOM 620 C CA . ALA A 1 83 ? -6.109 8.507 4.694 1.00 95.00 83 ALA A CA 1
ATOM 621 C C . ALA A 1 83 ? -7.467 8.279 4.005 1.00 95.00 83 ALA A C 1
ATOM 623 O O . ALA A 1 83 ? -8.415 9.022 4.269 1.00 95.00 83 ALA A O 1
ATOM 624 N N . TYR A 1 84 ? -7.563 7.297 3.102 1.00 94.44 84 TYR A N 1
ATOM 625 C CA . TYR A 1 84 ? -8.714 7.164 2.198 1.00 94.44 84 TYR A CA 1
ATOM 626 C C . TYR A 1 84 ? -9.385 5.791 2.204 1.00 94.44 84 TYR A C 1
ATOM 628 O O . TYR A 1 84 ? -10.553 5.702 1.822 1.00 94.44 84 TYR A O 1
ATOM 636 N N . ALA A 1 85 ? -8.680 4.732 2.603 1.00 94.06 85 ALA A N 1
ATOM 637 C CA . ALA A 1 85 ? -9.201 3.370 2.551 1.00 94.06 85 ALA A CA 1
ATOM 638 C C . ALA A 1 85 ? -9.541 2.811 3.937 1.00 94.06 85 ALA A C 1
ATOM 640 O O . ALA A 1 85 ? -10.547 2.113 4.064 1.00 94.06 85 ALA A O 1
ATOM 641 N N . ALA A 1 86 ? -8.732 3.105 4.959 1.00 94.81 86 ALA A N 1
ATOM 642 C CA . ALA A 1 86 ? -8.885 2.554 6.299 1.00 94.81 86 ALA A CA 1
ATOM 643 C C . ALA A 1 86 ? -10.237 2.945 6.935 1.00 94.81 86 ALA A C 1
ATOM 645 O O . ALA A 1 86 ? -10.644 4.109 6.873 1.00 94.81 86 ALA A O 1
ATOM 646 N N . PRO A 1 87 ? -10.955 1.993 7.560 1.00 94.56 87 PRO A N 1
ATOM 647 C CA . PRO A 1 87 ? -12.163 2.302 8.309 1.00 94.56 87 PRO A CA 1
ATOM 648 C C . PRO A 1 87 ? -11.836 3.096 9.584 1.00 94.56 87 PRO A C 1
ATOM 650 O O . PRO A 1 87 ? -10.756 2.968 10.156 1.00 94.56 87 PRO A O 1
ATOM 653 N N . GLU A 1 88 ? -12.798 3.887 10.065 1.00 94.56 88 GLU A N 1
ATOM 654 C CA . GLU A 1 88 ? -12.646 4.695 11.283 1.00 94.56 88 GLU A CA 1
ATOM 655 C C . GLU A 1 88 ? -12.180 3.848 12.484 1.00 94.56 88 GLU A C 1
ATOM 657 O O . GLU A 1 88 ? -12.760 2.801 12.788 1.00 94.56 88 GLU A O 1
ATOM 662 N N . GLY A 1 89 ? -11.132 4.315 13.171 1.00 94.69 89 GLY A N 1
ATOM 663 C CA . GLY A 1 89 ? -10.525 3.638 14.322 1.00 94.69 89 GLY A CA 1
ATOM 664 C C . GLY A 1 89 ? -9.581 2.482 13.972 1.00 94.69 89 GLY A C 1
ATOM 665 O O . GLY A 1 89 ? -9.187 1.742 14.876 1.00 94.69 89 GLY A O 1
ATOM 666 N N . TYR A 1 90 ? -9.230 2.307 12.694 1.00 95.94 90 TYR A N 1
ATOM 667 C CA . TYR A 1 90 ? -8.253 1.329 12.216 1.00 95.94 90 TYR A CA 1
ATOM 668 C C . TYR A 1 90 ? -7.125 2.014 11.450 1.00 95.94 90 TYR A C 1
ATOM 670 O O . TYR A 1 90 ? -7.324 3.063 10.844 1.00 95.94 90 TYR A O 1
ATOM 678 N N . LEU A 1 91 ? -5.960 1.372 11.449 1.00 96.12 91 LEU A N 1
ATOM 679 C CA . LEU A 1 91 ? -4.786 1.786 10.697 1.00 96.12 91 LEU A CA 1
ATOM 680 C C . LEU A 1 91 ? -4.150 0.584 10.002 1.00 96.12 91 LEU A C 1
ATOM 682 O O . LEU A 1 91 ? -4.090 -0.522 10.556 1.00 96.12 91 LEU A O 1
ATOM 686 N N . PHE A 1 92 ? -3.672 0.841 8.793 1.00 96.38 92 PHE A N 1
ATOM 687 C CA . PHE A 1 92 ? -2.712 0.013 8.098 1.00 96.38 92 PHE A CA 1
ATOM 688 C C . PHE A 1 92 ? -1.298 0.277 8.617 1.00 96.38 92 PHE A C 1
ATOM 690 O O . PHE A 1 92 ? -0.963 1.429 8.892 1.00 96.38 92 PHE A O 1
ATOM 697 N N . GLY A 1 93 ? -0.475 -0.766 8.704 1.00 95.31 93 GLY A N 1
ATOM 698 C CA . GLY A 1 93 ? 0.937 -0.624 9.055 1.00 95.31 93 GLY A CA 1
ATOM 699 C C . GLY A 1 93 ? 1.717 -1.932 8.984 1.00 95.31 93 GLY A C 1
ATOM 700 O O . GLY A 1 93 ? 1.139 -3.021 8.899 1.00 95.31 93 GLY A O 1
ATOM 701 N N . TRP A 1 94 ? 3.044 -1.817 9.033 1.00 93.75 94 TRP A N 1
ATOM 702 C CA . TRP A 1 94 ? 3.964 -2.953 9.095 1.00 93.75 94 TRP A CA 1
ATOM 703 C C . TRP A 1 94 ? 4.251 -3.379 10.540 1.00 93.75 94 TRP A C 1
ATOM 705 O O . TRP A 1 94 ? 4.565 -2.552 11.395 1.00 93.75 94 TRP A O 1
ATOM 715 N N . HIS A 1 95 ? 4.212 -4.684 10.801 1.00 92.94 95 HIS A N 1
ATOM 716 C CA . HIS A 1 95 ? 4.619 -5.296 12.064 1.00 92.94 95 HIS A CA 1
ATOM 717 C C . HIS A 1 95 ? 5.318 -6.632 11.787 1.00 92.94 95 HIS A C 1
ATOM 719 O O . HIS A 1 95 ? 4.762 -7.485 11.102 1.00 92.94 95 HIS A O 1
ATOM 725 N N . ASP A 1 96 ? 6.542 -6.817 12.290 1.00 89.94 96 ASP A N 1
ATOM 726 C CA . ASP A 1 96 ? 7.347 -8.040 12.103 1.00 89.94 96 ASP A CA 1
ATOM 727 C C . ASP A 1 96 ? 7.465 -8.533 10.641 1.00 89.94 96 ASP A C 1
ATOM 729 O O . ASP A 1 96 ? 7.546 -9.730 10.367 1.00 89.94 96 ASP A O 1
ATOM 733 N N . GLY A 1 97 ? 7.507 -7.602 9.680 1.00 88.50 97 GLY A N 1
ATOM 734 C CA . GLY A 1 97 ? 7.619 -7.914 8.248 1.00 88.50 97 GLY A CA 1
ATOM 735 C C . GLY A 1 97 ? 6.305 -8.333 7.575 1.00 88.50 97 GLY A C 1
ATOM 736 O O . GLY A 1 97 ? 6.314 -8.692 6.399 1.00 88.50 97 GLY A O 1
ATOM 737 N N . GLU A 1 98 ? 5.187 -8.267 8.294 1.00 93.62 98 GLU A N 1
ATOM 738 C CA . GLU A 1 98 ? 3.830 -8.454 7.783 1.00 93.62 98 GLU A CA 1
ATOM 739 C C . GLU A 1 98 ? 3.102 -7.091 7.751 1.00 93.62 98 GLU A C 1
ATOM 741 O O . GLU A 1 98 ? 3.383 -6.204 8.558 1.00 93.62 98 GLU A O 1
ATOM 746 N N . PHE A 1 99 ? 2.171 -6.901 6.814 1.00 95.38 99 PHE A N 1
ATOM 747 C CA . PHE A 1 99 ? 1.344 -5.694 6.705 1.00 95.38 99 PHE A CA 1
ATOM 748 C C . PHE A 1 99 ? -0.076 -5.991 7.172 1.00 95.38 99 PHE A C 1
ATOM 750 O O . PHE A 1 99 ? -0.721 -6.920 6.670 1.00 95.38 99 PHE A O 1
ATOM 757 N N . PHE A 1 100 ? -0.578 -5.193 8.105 1.00 95.62 100 PHE A N 1
ATOM 758 C CA . PHE A 1 100 ? -1.844 -5.434 8.786 1.00 95.62 100 PHE A CA 1
ATOM 759 C C . PHE A 1 100 ? -2.800 -4.266 8.664 1.00 95.62 100 PHE A C 1
ATOM 761 O O . PHE A 1 100 ? -2.378 -3.121 8.598 1.00 95.62 100 PHE A O 1
ATOM 768 N N . LEU A 1 101 ? -4.093 -4.576 8.751 1.00 96.31 101 LEU A N 1
ATOM 769 C CA . LEU A 1 101 ? -5.133 -3.637 9.148 1.00 96.31 101 LEU A CA 1
ATOM 770 C C . LEU A 1 101 ? -5.590 -3.981 10.566 1.00 96.31 101 LEU A C 1
ATOM 772 O O . LEU A 1 101 ? -6.249 -5.006 10.770 1.00 96.31 101 LEU A O 1
ATOM 776 N N . TRP A 1 102 ? -5.296 -3.114 11.530 1.00 95.25 102 TRP A N 1
ATOM 777 C CA . TRP A 1 102 ? -5.654 -3.313 12.936 1.00 95.25 102 TRP A CA 1
ATOM 778 C C . TRP A 1 102 ? -6.317 -2.083 13.550 1.00 95.25 102 TRP A C 1
ATOM 780 O O . TRP A 1 102 ? -6.142 -0.976 13.042 1.00 95.25 102 TRP A O 1
ATOM 790 N N . PRO A 1 103 ? -7.077 -2.251 14.648 1.00 95.38 103 PRO A N 1
ATOM 791 C CA . PRO A 1 103 ? -7.555 -1.117 15.423 1.00 95.38 103 PRO A CA 1
ATOM 792 C C . PRO A 1 103 ? -6.392 -0.238 15.906 1.00 95.38 103 PRO A C 1
ATOM 794 O O . PRO A 1 103 ? -5.385 -0.755 16.383 1.00 95.38 103 PRO A O 1
ATOM 797 N N . GLU A 1 104 ? -6.554 1.083 15.865 1.00 93.19 104 GLU A N 1
ATOM 798 C CA . GLU A 1 104 ? -5.525 2.070 16.244 1.00 93.19 104 GLU A CA 1
ATOM 799 C C . GLU A 1 104 ? -4.944 1.819 17.649 1.00 93.19 104 GLU A C 1
ATOM 801 O O . GLU A 1 104 ? -3.740 1.910 17.870 1.00 93.19 104 GLU A O 1
ATOM 806 N N . HIS A 1 105 ? -5.781 1.403 18.603 1.00 90.75 105 HIS A N 1
ATOM 807 C CA . HIS A 1 105 ? -5.335 1.107 19.967 1.00 90.75 105 HIS A CA 1
ATOM 808 C C . HIS A 1 105 ? -4.383 -0.097 20.074 1.00 90.75 105 HIS A C 1
ATOM 810 O O . HIS A 1 105 ? -3.679 -0.205 21.074 1.00 90.75 105 HIS A O 1
ATOM 816 N N . VAL A 1 106 ? -4.363 -1.000 19.086 1.00 89.44 106 VAL A N 1
ATOM 817 C CA . VAL A 1 106 ? -3.419 -2.130 19.038 1.00 89.44 106 VAL A CA 1
ATOM 818 C C . VAL A 1 106 ? -2.026 -1.635 18.649 1.00 89.44 106 VAL A C 1
ATOM 820 O O . VAL A 1 106 ? -1.046 -2.072 19.239 1.00 89.44 106 VAL A O 1
ATOM 823 N N . TRP A 1 107 ? -1.937 -0.663 17.737 1.00 85.81 107 TRP A N 1
ATOM 824 C CA . TRP A 1 107 ? -0.670 -0.057 17.306 1.00 85.81 107 TRP A CA 1
ATOM 825 C C . TRP A 1 107 ? 0.019 0.775 18.395 1.00 85.81 107 TRP A C 1
ATOM 827 O O . TRP A 1 107 ? 1.236 0.932 18.378 1.00 85.81 107 TRP A O 1
ATOM 837 N N . HIS A 1 108 ? -0.754 1.311 19.341 1.00 80.12 108 HIS A N 1
ATOM 838 C CA . HIS A 1 108 ? -0.258 2.157 20.433 1.00 80.12 108 HIS A CA 1
ATOM 839 C C . HIS A 1 108 ? -0.201 1.447 21.787 1.00 80.12 108 HIS A C 1
ATOM 841 O O . HIS A 1 108 ? 0.058 2.084 22.809 1.00 80.12 108 HIS A O 1
ATOM 847 N N . ALA A 1 109 ? -0.470 0.142 21.824 1.00 77.38 109 ALA A N 1
ATOM 848 C CA . ALA A 1 109 ? -0.244 -0.641 23.022 1.00 77.38 109 ALA A CA 1
ATOM 849 C C . ALA A 1 109 ? 1.272 -0.780 23.225 1.00 77.38 109 ALA A C 1
ATOM 851 O O . ALA A 1 109 ? 1.922 -1.595 22.577 1.00 77.38 109 ALA A O 1
ATOM 852 N N . ASP A 1 110 ? 1.833 0.031 24.121 1.00 54.97 110 ASP A N 1
ATOM 853 C CA . ASP A 1 110 ? 3.216 -0.060 24.599 1.00 54.97 110 ASP A CA 1
ATOM 854 C C . ASP A 1 110 ? 3.472 -1.394 25.359 1.00 54.97 110 ASP A C 1
ATOM 856 O O . ASP A 1 110 ? 3.819 -1.361 26.536 1.00 54.97 110 ASP A O 1
ATOM 860 N N . ASP A 1 111 ? 3.255 -2.587 24.779 1.00 51.66 111 ASP A N 1
ATOM 861 C CA . ASP A 1 111 ? 3.668 -3.852 25.420 1.00 51.66 111 ASP A CA 1
ATOM 862 C C . ASP A 1 111 ? 3.726 -5.072 24.454 1.00 51.66 111 ASP A C 1
ATOM 864 O O . ASP A 1 111 ? 2.712 -5.401 23.830 1.00 51.66 111 ASP A O 1
ATOM 868 N N . PRO A 1 112 ? 4.865 -5.801 24.362 1.00 43.41 112 PRO A N 1
ATOM 869 C CA . PRO A 1 112 ? 5.150 -6.952 23.469 1.00 43.41 112 PRO A CA 1
ATOM 870 C C . PRO A 1 112 ? 4.296 -8.234 23.628 1.00 43.41 112 PRO A C 1
ATOM 872 O O . PRO A 1 112 ? 4.751 -9.330 23.296 1.00 43.41 112 PRO A O 1
ATOM 875 N N . GLY A 1 113 ? 3.074 -8.152 24.154 1.00 50.59 113 GLY A N 1
ATOM 876 C CA . GLY A 1 113 ? 2.271 -9.323 24.526 1.00 50.59 113 GLY A CA 1
ATOM 877 C C . GLY A 1 113 ? 1.035 -9.616 23.673 1.00 50.59 113 GLY A C 1
ATOM 878 O O . GLY A 1 113 ? 0.410 -10.656 23.881 1.00 50.59 113 GLY A O 1
ATOM 879 N N . VAL A 1 114 ? 0.629 -8.733 22.758 1.00 48.00 114 VAL A N 1
ATOM 880 C CA . VAL A 1 114 ? -0.690 -8.839 22.111 1.00 48.00 114 VAL A CA 1
ATOM 881 C C . VAL A 1 114 ? -0.568 -8.793 20.597 1.00 48.00 114 VAL A C 1
ATOM 883 O O . VAL A 1 114 ? -0.798 -7.767 19.977 1.00 48.00 114 VAL A O 1
ATOM 886 N N . CYS A 1 115 ? -0.182 -9.936 20.035 1.00 46.06 115 CYS A N 1
ATOM 887 C CA . CYS A 1 115 ? -0.801 -10.572 18.866 1.00 46.06 115 CYS A CA 1
ATOM 888 C C . CYS A 1 115 ? 0.089 -11.745 18.438 1.00 46.06 115 CYS A C 1
ATOM 890 O O . CYS A 1 115 ? 0.711 -11.731 17.381 1.00 46.06 115 CYS A O 1
ATOM 892 N N . ASP A 1 116 ? 0.152 -12.792 19.269 1.00 43.62 116 ASP A N 1
ATOM 893 C CA . ASP A 1 116 ? 0.539 -14.110 18.764 1.00 43.62 116 ASP A CA 1
ATOM 894 C C . ASP A 1 116 ? -0.553 -14.500 17.762 1.00 43.62 116 ASP A C 1
ATOM 896 O O . ASP A 1 116 ? -1.673 -14.854 18.152 1.00 43.62 116 ASP A O 1
ATOM 900 N N . CYS A 1 117 ? -0.270 -14.313 16.469 1.00 48.44 117 CYS A N 1
ATOM 901 C CA . CYS A 1 117 ? -1.107 -14.765 15.367 1.00 48.44 117 CYS A CA 1
ATOM 902 C C . CYS A 1 117 ? -1.131 -16.292 15.399 1.00 48.44 117 CYS A C 1
ATOM 904 O O . CYS A 1 117 ? -0.503 -16.982 14.593 1.00 48.44 117 CYS A O 1
ATOM 906 N N . THR A 1 118 ? -1.874 -16.844 16.354 1.00 51.19 118 THR A N 1
ATOM 907 C CA . THR A 1 118 ? -2.213 -18.251 16.341 1.00 51.19 118 THR A CA 1
ATOM 908 C C . THR A 1 118 ? -2.874 -18.537 14.996 1.00 51.19 118 THR A C 1
ATOM 910 O O . THR A 1 118 ? -3.629 -17.732 14.445 1.00 51.19 118 THR A O 1
ATOM 913 N N . ARG A 1 119 ? -2.531 -19.696 14.439 1.00 48.34 119 ARG A N 1
ATOM 914 C CA . ARG A 1 119 ? -2.930 -20.223 13.126 1.00 48.34 119 ARG A CA 1
ATOM 915 C C . ARG A 1 119 ? -4.396 -19.960 12.723 1.00 48.34 119 ARG A C 1
ATOM 917 O O . ARG A 1 119 ? -4.688 -19.889 11.536 1.00 48.34 119 ARG A O 1
ATOM 924 N N . GLU A 1 120 ? -5.293 -19.772 13.688 1.00 46.44 120 GLU A N 1
ATOM 925 C CA . GLU A 1 120 ? -6.713 -19.471 13.488 1.00 46.44 120 GLU A CA 1
ATOM 926 C C . GLU A 1 120 ? -7.000 -18.096 12.853 1.00 46.44 120 GLU A C 1
ATOM 928 O O . GLU A 1 120 ? -7.968 -17.986 12.102 1.00 46.44 120 GLU A O 1
ATOM 933 N N . GLN A 1 121 ? -6.175 -17.060 13.068 1.00 48.38 121 GLN A N 1
ATOM 934 C CA . GLN A 1 121 ? -6.388 -15.757 12.409 1.00 48.38 121 GLN A CA 1
ATOM 935 C C . GLN A 1 121 ? -5.931 -15.751 10.942 1.00 48.38 121 GLN A C 1
ATOM 937 O O . GLN A 1 121 ? -6.561 -15.093 10.113 1.00 48.38 121 GLN A O 1
ATOM 942 N N . ARG A 1 122 ? -4.916 -16.558 10.588 1.00 50.34 122 ARG A N 1
ATOM 943 C CA . ARG A 1 122 ? -4.533 -16.788 9.181 1.00 50.34 122 ARG A CA 1
ATOM 944 C C . ARG A 1 122 ? -5.678 -17.438 8.399 1.00 50.34 122 ARG A C 1
ATOM 946 O O . ARG A 1 122 ? -5.970 -17.016 7.286 1.00 50.34 122 ARG A O 1
ATOM 953 N N . ASP A 1 123 ? -6.389 -18.391 8.998 1.00 43.31 123 ASP A N 1
ATOM 954 C CA . ASP A 1 123 ? -7.484 -19.115 8.334 1.00 43.31 123 ASP A CA 1
ATOM 955 C C . ASP A 1 123 ? -8.755 -18.268 8.102 1.00 43.31 123 ASP A C 1
ATOM 957 O O . ASP A 1 123 ? -9.599 -18.643 7.282 1.00 43.31 123 ASP A O 1
ATOM 961 N N . LEU A 1 124 ? -8.913 -17.128 8.788 1.00 43.31 124 LEU A N 1
ATOM 962 C CA . LEU A 1 124 ? -10.039 -16.205 8.580 1.00 43.31 124 LEU A CA 1
ATOM 963 C C . LEU A 1 124 ? -9.823 -15.268 7.382 1.00 43.31 124 LEU A C 1
ATOM 965 O O . LEU A 1 124 ? -10.782 -15.005 6.655 1.00 43.31 124 LEU A O 1
ATOM 969 N N . ALA A 1 125 ? -8.584 -14.832 7.129 1.00 45.34 125 ALA A N 1
ATOM 970 C CA . ALA A 1 125 ? -8.252 -13.961 5.996 1.00 45.34 125 ALA A CA 1
ATOM 971 C C . ALA A 1 125 ? -8.412 -14.671 4.634 1.00 45.34 125 ALA A C 1
ATOM 973 O O . ALA A 1 125 ? -8.828 -14.058 3.655 1.00 45.34 125 ALA A O 1
ATOM 974 N N . TRP A 1 126 ? -8.181 -15.989 4.578 1.00 40.94 126 TRP A N 1
ATOM 975 C CA . TRP A 1 126 ? -8.278 -16.783 3.343 1.00 40.94 126 TRP A CA 1
ATOM 976 C C . TRP A 1 126 ? -9.699 -17.187 2.926 1.00 40.94 126 TRP A C 1
ATOM 978 O O . TRP A 1 126 ? -9.876 -17.761 1.857 1.00 40.94 126 TRP A O 1
ATOM 988 N N . ARG A 1 127 ? -10.733 -16.933 3.739 1.00 38.41 127 ARG A N 1
ATOM 989 C CA . ARG A 1 127 ? -12.111 -17.360 3.415 1.00 38.41 127 ARG A CA 1
ATOM 990 C C . ARG A 1 127 ? -12.902 -16.371 2.559 1.00 38.41 127 ARG A C 1
ATOM 992 O O . ARG A 1 127 ? -14.047 -16.669 2.221 1.00 38.41 127 ARG A O 1
ATOM 999 N N . PHE A 1 128 ? -12.319 -15.222 2.223 1.00 44.62 128 PHE A N 1
ATOM 1000 C CA . PHE A 1 128 ? -13.012 -14.138 1.521 1.00 44.62 128 PHE A CA 1
ATOM 1001 C C . PHE A 1 128 ? -12.242 -13.563 0.318 1.00 44.62 128 PHE A C 1
ATOM 1003 O O . PHE A 1 128 ? -12.661 -12.539 -0.222 1.00 44.62 128 PHE A O 1
ATOM 1010 N N . LEU A 1 129 ? -11.172 -14.237 -0.119 1.00 41.03 129 LEU A N 1
ATOM 1011 C CA . LEU A 1 129 ? -10.518 -14.046 -1.421 1.00 41.03 129 LEU A CA 1
ATOM 1012 C C . LEU A 1 129 ? -10.831 -15.247 -2.322 1.00 41.03 129 LEU A C 1
ATOM 1014 O O . LEU A 1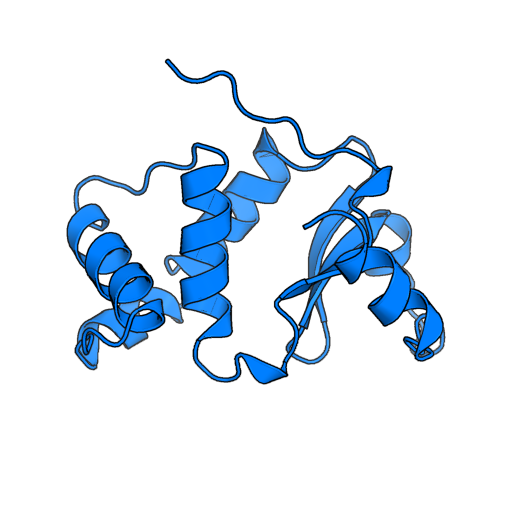 129 ? -11.011 -15.031 -3.539 1.00 41.03 129 LEU A O 1
#

pLDDT: mean 82.87, std 18.19, range [38.41, 96.56]